Protein AF-R1G296-F1 (afdb_monomer)

Organism: Emiliania huxleyi (NCBI:txid2903)

InterPro domains:
  IPR003439 ABC transporter-like, ATP-binding domain [PF00005] (101-141)
  IPR011527 ABC transporter type 1, transmembrane domain [PS50929] (1-52)
  IPR027417 P-loop containing nucleoside triphosphate hydrolase [G3DSA:3.40.50.300] (75-151)
  IPR027417 P-loop containing nucleoside triphosphate hydrolase [SSF52540] (53-141)
  IPR036640 ABC transporter type 1, transmembrane domain superfamily [G3DSA:1.20.1560.10] (1-71)
  IPR036640 ABC transporter type 1, transmembrane domain superfamily [SSF90123] (3-68)
  IPR039421 Type 1 protein exporter [PTHR43394] (4-141)

Mean predicte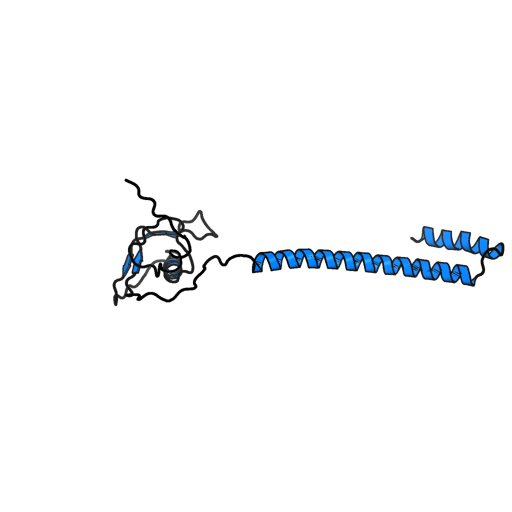d aligned error: 13.49 Å

pLDDT: mean 77.66, std 19.81, range [24.72, 97.56]

Radius of gyration: 36.51 Å; Cα contacts (8 Å, |Δi|>4): 115; chains: 1; bounding box: 86×34×87 Å

Solvent-accessible surface area (backbone atoms only — not comparable to full-atom values): 10265 Å² total; per-residue (Å²): 110,72,69,60,52,53,49,51,50,54,57,48,49,51,35,38,75,72,66,79,39,53,74,65,58,54,51,50,51,53,54,51,53,54,50,50,53,56,53,52,52,52,52,55,50,53,52,52,51,51,54,51,52,51,60,52,46,51,56,51,50,56,57,72,69,48,76,67,97,72,72,84,84,76,82,82,73,93,74,78,63,42,38,32,38,41,60,37,39,33,48,51,89,93,42,69,91,49,72,56,37,80,53,45,65,50,77,41,52,58,92,59,85,83,84,91,83,77,64,91,85,66,34,65,72,55,54,52,34,45,75,72,62,78,48,79,70,85,58,80,90,51,48,67,71,39,65,95,72,74,58,70,66,78,76,62,76,83,78,87,79,86,75,133

Secondary structure (DSSP, 8-state):
-HHHHHHHHHHHHHHHHTTSS-HHHHHHHHHHHHHHHHHHHHHHHHHHHHHHHHHHHHHHHHHHTSPPSS---SPPP-----EEEEEEEEE-TT-TTSEEEEEEEEEE-TT--------TTSSHHHHHHHHTTSS--SS-S---S-S---SSSSSS-S------

Nearest PDB structures (foldseek):
  5och-assembly2_D  TM=6.450E-01  e=2.431E-07  Homo sapiens
  5och-assembly1_B  TM=6.489E-01  e=3.604E-07  Homo sapiens
  5och-assembly3_F  TM=6.459E-01  e=3.375E-07  Homo sapiens
  5och-assembly4_H  TM=6.658E-01  e=1.096E-05  Homo sapiens
  5och-assembly2_C  TM=6.615E-01  e=1.978E-05  Homo sapiens

Sequence (164 aa):
MQSSLLSVLAVGGQQVLDGALSYGELSSFFMYTLFLGFNAGNIATAYAELRRAAGASERVLALIGRPPPLTGSGTLPDCRGEVAFENLRFAYPTRPAETILDGLSLRVRQGERVAVIGQSGSGKSTLISLLTGLYEPAGGRDIAEIWPRLALYELAGGRVWDLD

Foldseek 3Di:
DVVVVVVLCVVVVVCCVVVVDPPVRSVVVVVVVVVVVVVVVVVVVVVVVVVVVVVVVVVVVVVVPDDPPDDDDDDQDPDLPKFWDAQAWADDPVGNVDILDGGDTDIAHRPRDDDDDDDPSNCPVVVVCVQVVVDDGPDDPPRPDDDSPPPPPPPPPDDDDDDD

Structure (mmCIF, N/CA/C/O backbone):
data_AF-R1G296-F1
#
_entry.id   AF-R1G296-F1
#
loop_
_atom_site.group_PDB
_atom_site.id
_atom_site.type_symbol
_atom_site.label_atom_id
_atom_site.label_alt_id
_atom_site.label_comp_id
_atom_site.label_asym_id
_atom_site.label_entity_id
_atom_site.label_seq_id
_atom_site.pdbx_PDB_ins_code
_atom_site.Cartn_x
_atom_site.Cartn_y
_atom_site.Cartn_z
_atom_site.occupancy
_atom_site.B_iso_or_equiv
_atom_site.auth_seq_id
_atom_site.auth_comp_id
_atom_site.auth_asym_id
_atom_site.auth_atom_id
_atom_site.pdbx_PDB_model_num
ATOM 1 N N . MET A 1 1 ? 34.189 -3.107 -28.410 1.00 59.78 1 MET A N 1
ATOM 2 C CA . MET A 1 1 ? 34.151 -1.691 -28.844 1.00 59.78 1 MET A CA 1
ATOM 3 C C . MET A 1 1 ? 35.530 -1.168 -29.250 1.00 59.78 1 MET A C 1
ATOM 5 O O . MET A 1 1 ? 35.634 -0.551 -30.298 1.00 59.78 1 MET A O 1
ATOM 9 N N . GLN A 1 2 ? 36.606 -1.443 -28.499 1.00 67.56 2 GLN A N 1
ATOM 10 C CA . GLN A 1 2 ? 37.960 -1.039 -28.923 1.00 67.56 2 GLN A CA 1
ATOM 11 C C . GLN A 1 2 ? 38.458 -1.798 -30.168 1.00 67.56 2 GLN A C 1
ATOM 13 O O . GLN A 1 2 ? 39.019 -1.190 -31.072 1.00 67.56 2 GLN A O 1
ATOM 18 N N . SER A 1 3 ? 38.167 -3.099 -30.279 1.00 80.31 3 SER A N 1
ATOM 19 C CA . SER A 1 3 ? 38.530 -3.912 -31.451 1.00 80.31 3 SER A CA 1
ATOM 20 C C . SER A 1 3 ? 37.821 -3.488 -32.744 1.00 80.31 3 SER A C 1
ATOM 22 O O . SER A 1 3 ? 38.445 -3.488 -33.801 1.00 80.31 3 SER A O 1
ATOM 24 N N . SER A 1 4 ? 36.549 -3.077 -32.665 1.00 82.81 4 SER A N 1
ATOM 25 C CA . SER A 1 4 ? 35.762 -2.585 -33.810 1.00 82.81 4 SER A CA 1
ATOM 26 C C . SER A 1 4 ? 36.256 -1.230 -34.324 1.00 82.81 4 SER A C 1
ATOM 28 O O . SER A 1 4 ? 36.241 -0.974 -35.521 1.00 82.81 4 SER A O 1
ATOM 30 N N . LEU A 1 5 ? 36.741 -0.368 -33.426 1.00 82.44 5 LEU A N 1
ATOM 31 C CA . LEU A 1 5 ? 37.295 0.937 -33.787 1.00 82.44 5 LEU A CA 1
ATOM 32 C C . LEU A 1 5 ? 38.603 0.795 -34.574 1.00 82.44 5 LEU A C 1
ATOM 34 O O . LEU A 1 5 ? 38.802 1.445 -35.597 1.00 82.44 5 LEU A O 1
ATOM 38 N N . LEU A 1 6 ? 39.471 -0.101 -34.100 1.00 86.62 6 LEU A N 1
ATOM 39 C CA . LEU A 1 6 ? 40.746 -0.407 -34.742 1.00 86.62 6 LEU A CA 1
ATOM 40 C C . LEU A 1 6 ? 40.551 -1.045 -36.121 1.00 86.62 6 LEU A C 1
ATOM 42 O O . LEU A 1 6 ? 41.302 -0.738 -37.040 1.00 86.62 6 LEU A O 1
ATOM 46 N N . SER A 1 7 ? 39.522 -1.879 -36.292 1.00 87.50 7 SER A N 1
ATOM 47 C CA . SER A 1 7 ? 39.209 -2.481 -37.596 1.00 87.50 7 SER A CA 1
ATOM 48 C C . SER A 1 7 ? 38.638 -1.464 -38.586 1.00 87.50 7 SER A C 1
ATOM 50 O O . SER A 1 7 ? 39.044 -1.474 -39.745 1.00 87.50 7 SER A O 1
ATOM 52 N N . VAL A 1 8 ? 37.782 -0.537 -38.138 1.00 88.38 8 VAL A N 1
ATOM 53 C CA . VAL A 1 8 ? 37.303 0.581 -38.974 1.00 88.38 8 VAL A CA 1
ATOM 54 C C . VAL A 1 8 ? 38.460 1.475 -39.423 1.00 88.38 8 VAL A C 1
ATOM 56 O O . VAL A 1 8 ? 38.528 1.830 -40.595 1.00 88.38 8 VAL A O 1
ATOM 59 N N . LEU A 1 9 ? 39.391 1.811 -38.526 1.00 87.94 9 LEU A N 1
ATOM 60 C CA . LEU A 1 9 ? 40.546 2.645 -38.871 1.00 87.94 9 LEU A CA 1
ATOM 61 C C . LEU A 1 9 ? 41.530 1.929 -39.803 1.00 87.94 9 LEU A C 1
ATOM 63 O O . LEU A 1 9 ? 42.021 2.547 -40.742 1.00 87.94 9 LEU A O 1
ATOM 67 N N . ALA A 1 10 ? 41.795 0.638 -39.587 1.00 90.19 10 ALA A N 1
ATOM 68 C CA . ALA A 1 10 ? 42.707 -0.131 -40.434 1.00 90.19 10 ALA A CA 1
ATOM 69 C C . ALA A 1 10 ? 42.158 -0.311 -41.861 1.00 90.19 10 ALA A C 1
ATOM 71 O O . ALA A 1 10 ? 42.846 -0.018 -42.835 1.00 90.19 10 ALA A O 1
ATOM 72 N N . VAL A 1 11 ? 40.901 -0.748 -41.990 1.00 93.19 11 VAL A N 1
ATOM 73 C CA . VAL A 1 11 ? 40.266 -1.004 -43.294 1.00 93.19 11 VAL A CA 1
ATOM 74 C C . VAL A 1 11 ? 39.873 0.299 -43.994 1.00 93.19 11 VAL A C 1
ATOM 76 O O . VAL A 1 11 ? 40.016 0.416 -45.209 1.00 93.19 11 VAL A O 1
ATOM 79 N N . GLY A 1 12 ? 39.399 1.292 -43.239 1.00 91.12 12 GLY A N 1
ATOM 80 C CA . GLY A 1 12 ? 39.085 2.618 -43.766 1.00 91.12 12 GLY A CA 1
ATOM 81 C C . GLY A 1 12 ? 40.336 3.375 -44.206 1.00 91.12 12 GLY A C 1
ATOM 82 O O . GLY A 1 12 ? 40.329 3.992 -45.263 1.00 91.12 12 GLY A O 1
ATOM 83 N N . GLY A 1 13 ? 41.435 3.270 -43.450 1.00 91.38 13 GLY A N 1
ATOM 84 C CA . GLY A 1 13 ? 42.724 3.855 -43.819 1.00 91.38 13 GLY A CA 1
ATOM 85 C C . GLY A 1 13 ? 43.285 3.266 -45.112 1.00 91.38 13 GLY A C 1
ATOM 86 O O . GLY A 1 13 ? 43.724 4.018 -45.977 1.00 91.38 13 GLY A O 1
ATOM 87 N N . GLN A 1 14 ? 43.190 1.944 -45.291 1.00 92.94 14 GLN A N 1
ATOM 88 C CA . GLN A 1 14 ? 43.597 1.291 -46.538 1.00 92.94 14 GLN A CA 1
ATOM 89 C C . GLN A 1 14 ? 42.793 1.802 -47.745 1.00 92.94 14 GLN A C 1
ATOM 91 O O . GLN A 1 14 ? 43.374 2.145 -48.766 1.00 92.94 14 GLN A O 1
ATOM 96 N N . GLN A 1 15 ? 41.474 1.961 -47.610 1.00 91.62 15 GLN A N 1
ATOM 97 C CA . GLN A 1 15 ? 40.629 2.497 -48.687 1.00 91.62 15 GLN A CA 1
ATOM 98 C C . GLN A 1 15 ? 40.913 3.968 -49.024 1.00 91.62 15 GLN A C 1
ATOM 100 O O . GLN A 1 15 ? 40.683 4.390 -50.157 1.00 91.62 15 GLN A O 1
ATOM 105 N N . VAL A 1 16 ? 41.426 4.747 -48.066 1.00 94.12 16 VAL A N 1
ATOM 106 C CA . VAL A 1 16 ? 41.905 6.111 -48.333 1.00 94.12 16 VAL A CA 1
ATOM 107 C C . VAL A 1 16 ? 43.210 6.086 -49.130 1.00 94.12 16 VAL A C 1
ATOM 109 O O . VAL A 1 16 ? 43.367 6.871 -50.062 1.00 94.12 16 VAL A O 1
ATOM 112 N N . LEU A 1 17 ? 44.127 5.168 -48.806 1.00 92.50 17 LEU A N 1
ATOM 113 C CA . LEU A 1 17 ? 45.377 4.984 -49.555 1.00 92.50 17 LEU A CA 1
ATOM 114 C C . LEU A 1 17 ? 45.127 4.490 -50.987 1.00 92.50 17 LEU A C 1
ATOM 116 O O . LEU A 1 17 ? 45.807 4.934 -51.908 1.00 92.50 17 LEU A O 1
ATOM 120 N N . ASP A 1 18 ? 44.119 3.638 -51.175 1.00 93.31 18 ASP A N 1
ATOM 121 C CA . ASP A 1 18 ? 43.708 3.120 -52.484 1.00 93.31 18 ASP A CA 1
ATOM 122 C C . ASP A 1 18 ? 42.895 4.150 -53.308 1.00 93.31 18 ASP A C 1
ATOM 124 O O . ASP A 1 18 ? 42.502 3.875 -54.441 1.00 93.31 18 ASP A O 1
ATOM 128 N N . GLY A 1 19 ? 42.628 5.344 -52.755 1.00 90.62 19 GLY A N 1
ATOM 129 C CA . GLY A 1 19 ? 41.885 6.429 -53.410 1.00 90.62 19 GLY A CA 1
ATOM 130 C C . GLY A 1 19 ? 40.373 6.199 -53.528 1.00 90.62 19 GLY A C 1
ATOM 131 O O . GLY A 1 19 ? 39.682 6.998 -54.157 1.00 90.62 19 GLY A O 1
ATOM 132 N N . ALA A 1 20 ? 39.853 5.125 -52.928 1.00 91.88 20 ALA A N 1
ATOM 133 C CA . ALA A 1 20 ? 38.432 4.779 -52.930 1.00 91.88 20 ALA A CA 1
ATOM 134 C C . ALA A 1 20 ? 37.608 5.622 -51.939 1.00 91.88 20 ALA A C 1
ATOM 136 O O . ALA A 1 20 ? 36.403 5.776 -52.123 1.00 91.88 20 ALA A O 1
ATOM 137 N N . LEU A 1 21 ? 38.255 6.161 -50.900 1.00 93.25 21 LEU A N 1
ATOM 138 C CA . LEU A 1 21 ? 37.665 7.059 -49.906 1.00 93.25 21 LEU A CA 1
ATOM 139 C C . LEU A 1 21 ? 38.528 8.310 -49.724 1.00 93.25 21 LEU A C 1
ATOM 141 O O . LEU A 1 21 ? 39.755 8.254 -49.705 1.00 93.25 21 LEU A O 1
ATOM 145 N N . SER A 1 22 ? 37.889 9.451 -49.503 1.00 93.81 22 SER A N 1
ATOM 146 C CA . SER A 1 22 ? 38.562 10.652 -49.021 1.00 93.81 22 SER A CA 1
ATOM 147 C C . SER A 1 22 ? 38.756 10.612 -47.501 1.00 93.81 22 SER A C 1
ATOM 149 O O . SER A 1 22 ? 38.007 9.985 -46.747 1.00 93.81 22 SER A O 1
ATOM 151 N N . TYR A 1 23 ? 39.738 11.373 -47.017 1.00 88.62 23 TYR A N 1
ATOM 152 C CA . TYR A 1 23 ? 39.955 11.576 -45.581 1.00 88.62 23 TYR A CA 1
ATOM 153 C C . TYR A 1 23 ? 38.717 12.162 -44.867 1.00 88.62 23 TYR A C 1
ATOM 155 O O . TYR A 1 23 ? 38.435 11.835 -43.708 1.00 88.62 23 TYR A O 1
ATOM 163 N N . GLY A 1 24 ? 37.962 13.018 -45.566 1.00 92.31 24 GLY A N 1
ATOM 164 C CA . GLY A 1 24 ? 36.727 13.612 -45.059 1.00 92.31 24 GLY A CA 1
ATOM 165 C C . GLY A 1 24 ? 35.640 12.566 -44.819 1.00 92.31 24 GLY A C 1
ATOM 166 O O . GLY A 1 24 ? 35.040 12.548 -43.748 1.00 92.31 24 GLY A O 1
ATOM 167 N N . GLU A 1 25 ? 35.443 11.646 -45.764 1.00 93.19 25 GLU A N 1
ATOM 168 C CA . GLU A 1 25 ? 34.428 10.589 -45.658 1.00 93.19 25 GLU A CA 1
ATOM 169 C C . GLU A 1 25 ? 34.714 9.620 -44.506 1.00 93.19 25 GLU A C 1
ATOM 171 O O . GLU A 1 25 ? 33.801 9.283 -43.749 1.00 93.19 25 GLU A O 1
ATOM 176 N N . LEU A 1 26 ? 35.979 9.232 -44.304 1.00 91.00 26 LEU A N 1
ATOM 177 C CA . LEU A 1 26 ? 36.373 8.389 -43.170 1.00 91.00 26 LEU A CA 1
ATOM 178 C C . LEU A 1 26 ? 36.130 9.096 -41.824 1.00 91.00 26 LEU A C 1
ATOM 180 O O . LEU A 1 26 ? 35.624 8.487 -40.877 1.00 91.00 26 LEU A O 1
ATOM 184 N N . SER A 1 27 ? 36.442 10.392 -41.748 1.00 90.69 27 SER A N 1
ATOM 185 C CA . SER A 1 27 ? 36.207 11.209 -40.552 1.00 90.69 27 SER A CA 1
ATOM 186 C C . SER A 1 27 ? 34.712 11.344 -40.243 1.00 90.69 27 SER A C 1
ATOM 188 O O . SER A 1 27 ? 34.295 11.160 -39.097 1.00 90.69 27 SER A O 1
ATOM 190 N N . SER A 1 28 ? 33.886 11.602 -41.261 1.00 93.38 28 SER A N 1
ATOM 191 C CA . SER A 1 28 ? 32.427 11.659 -41.129 1.00 93.38 28 SER A CA 1
ATOM 192 C C . SER A 1 28 ? 31.845 10.319 -40.677 1.00 93.38 28 SER A C 1
ATOM 194 O O . SER A 1 28 ? 31.044 10.291 -39.743 1.00 93.38 28 SER A O 1
ATOM 196 N N . PHE A 1 29 ? 32.288 9.202 -41.263 1.00 91.75 29 PHE A N 1
ATOM 197 C CA . PHE A 1 29 ? 31.861 7.860 -40.859 1.00 91.75 29 PHE A CA 1
ATOM 198 C C . PHE A 1 29 ? 32.161 7.579 -39.380 1.00 91.75 29 PHE A C 1
ATOM 200 O O . PHE A 1 29 ? 31.305 7.083 -38.639 1.00 91.75 29 PHE A O 1
ATOM 207 N N . PHE A 1 30 ? 33.363 7.939 -38.929 1.00 88.31 30 PHE A N 1
ATOM 208 C CA . PHE A 1 30 ? 33.778 7.773 -37.540 1.00 88.31 30 PHE A CA 1
ATOM 209 C C . PHE A 1 30 ? 32.904 8.591 -36.579 1.00 88.31 30 PHE A C 1
ATOM 211 O O . PHE A 1 30 ? 32.394 8.056 -35.591 1.00 88.31 30 PHE A O 1
ATOM 218 N N . MET A 1 31 ? 32.662 9.866 -36.902 1.00 90.44 31 MET A N 1
ATOM 219 C CA . MET A 1 31 ? 31.808 10.750 -36.104 1.00 90.44 31 MET A CA 1
ATOM 220 C C . MET A 1 31 ? 30.362 10.248 -36.033 1.00 90.44 31 MET A C 1
ATOM 222 O O . MET A 1 31 ? 29.782 10.205 -34.946 1.00 90.44 31 MET A O 1
ATOM 226 N N . TYR A 1 32 ? 29.788 9.799 -37.154 1.00 92.56 32 TYR A N 1
ATOM 227 C CA . TYR A 1 32 ? 28.434 9.239 -37.173 1.00 92.56 32 TYR A CA 1
ATOM 228 C C . TYR A 1 32 ? 28.323 7.939 -36.381 1.00 92.56 32 TYR A C 1
ATOM 230 O O . TYR A 1 32 ? 27.332 7.737 -35.682 1.00 92.56 32 TYR A O 1
ATOM 238 N N . THR A 1 33 ? 29.346 7.085 -36.420 1.00 88.75 33 THR A N 1
ATOM 239 C CA . THR A 1 33 ? 29.364 5.835 -35.649 1.00 88.75 33 THR A CA 1
ATOM 240 C C . THR A 1 33 ? 29.367 6.106 -34.143 1.00 88.75 33 THR A C 1
ATOM 242 O O . THR A 1 33 ? 28.607 5.482 -33.398 1.00 88.75 33 THR A O 1
ATOM 245 N N . LEU A 1 34 ? 30.175 7.069 -33.681 1.00 86.81 34 LEU A N 1
ATOM 246 C CA . LEU A 1 34 ? 30.176 7.485 -32.276 1.00 86.81 34 LEU A CA 1
ATOM 247 C C . LEU A 1 34 ? 28.831 8.095 -31.875 1.00 86.81 34 LEU A C 1
ATOM 249 O O . LEU A 1 34 ? 28.263 7.713 -30.850 1.00 86.81 34 LEU A O 1
ATOM 253 N N . PHE A 1 35 ? 28.295 8.997 -32.701 1.00 90.62 35 PHE A N 1
ATOM 254 C CA . PHE A 1 35 ? 26.999 9.625 -32.458 1.00 90.62 35 PHE A CA 1
ATOM 255 C C . PHE A 1 35 ? 25.879 8.585 -32.351 1.00 90.62 35 PHE A C 1
ATOM 257 O O . PHE A 1 35 ? 25.073 8.641 -31.422 1.00 90.62 35 PHE A O 1
ATOM 264 N N . LEU A 1 36 ? 25.855 7.593 -33.241 1.00 90.50 36 LEU A N 1
ATOM 265 C CA . LEU A 1 36 ? 24.875 6.512 -33.212 1.00 90.50 36 LEU A CA 1
ATOM 266 C C . LEU A 1 36 ? 24.958 5.702 -31.910 1.00 90.50 36 LEU A C 1
ATOM 268 O O . LEU A 1 36 ? 23.927 5.421 -31.302 1.00 90.50 36 LEU A O 1
ATOM 272 N N . GLY A 1 37 ? 26.171 5.385 -31.445 1.00 87.50 37 GLY A N 1
ATOM 273 C CA . GLY A 1 37 ? 26.382 4.670 -30.184 1.00 87.50 37 GLY A CA 1
ATOM 274 C C . GLY A 1 37 ? 25.842 5.426 -28.966 1.00 87.50 37 GLY A C 1
ATOM 275 O O . GLY A 1 37 ? 25.112 4.852 -28.156 1.00 87.50 37 GLY A O 1
ATOM 276 N N . PHE A 1 38 ? 26.138 6.726 -28.860 1.00 87.25 38 PHE A N 1
ATOM 277 C CA . PHE A 1 38 ? 25.626 7.562 -27.768 1.00 87.25 38 PHE A CA 1
ATOM 278 C C . PHE A 1 38 ? 24.098 7.696 -27.803 1.00 87.25 38 PHE A C 1
ATOM 280 O O . PHE A 1 38 ? 23.435 7.544 -26.775 1.00 87.25 38 PHE A O 1
ATOM 287 N N . ASN A 1 39 ? 23.516 7.923 -28.984 1.00 92.75 39 ASN A N 1
ATOM 288 C CA . ASN A 1 39 ? 22.065 8.056 -29.121 1.00 92.75 39 ASN A CA 1
ATOM 289 C C . ASN A 1 39 ? 21.327 6.739 -28.847 1.00 92.75 39 ASN A C 1
ATOM 291 O O . ASN A 1 39 ? 20.269 6.757 -28.220 1.00 92.75 39 ASN A O 1
ATOM 295 N N . ALA A 1 40 ? 21.896 5.594 -29.233 1.00 92.31 40 ALA A N 1
ATOM 296 C CA . ALA A 1 40 ? 21.330 4.288 -28.906 1.00 92.31 40 ALA A CA 1
ATOM 297 C C . ALA A 1 40 ? 21.241 4.063 -27.383 1.00 92.31 40 ALA A C 1
ATOM 299 O O . ALA A 1 40 ? 20.216 3.592 -26.887 1.00 92.31 40 ALA A O 1
ATOM 300 N N . GLY A 1 41 ? 22.272 4.462 -26.628 1.00 90.88 41 GLY A N 1
ATOM 301 C CA . GLY A 1 41 ? 22.260 4.411 -25.161 1.00 90.88 41 GLY A CA 1
ATOM 302 C C . GLY A 1 41 ? 21.184 5.306 -24.534 1.00 90.88 41 GLY A C 1
ATOM 303 O O . GLY A 1 41 ? 20.479 4.884 -23.611 1.00 90.88 41 GLY A O 1
ATOM 304 N N . ASN A 1 42 ? 20.997 6.514 -25.074 1.00 93.69 42 ASN A N 1
ATOM 305 C CA . ASN A 1 42 ? 19.949 7.435 -24.627 1.00 93.69 42 ASN A CA 1
ATOM 306 C C . ASN A 1 42 ? 18.543 6.863 -24.859 1.00 93.69 42 ASN A C 1
ATOM 308 O O . ASN A 1 42 ? 17.707 6.928 -23.959 1.00 93.69 42 ASN A O 1
ATOM 312 N N . ILE A 1 43 ? 18.292 6.244 -26.019 1.00 95.62 43 ILE A N 1
ATOM 313 C CA . ILE A 1 43 ? 17.008 5.588 -26.323 1.00 95.62 43 ILE A CA 1
ATOM 314 C C . ILE A 1 43 ? 16.750 4.426 -25.358 1.00 95.62 43 ILE A C 1
ATOM 316 O O . ILE A 1 43 ? 15.654 4.320 -24.807 1.00 95.62 43 ILE A O 1
ATOM 320 N N . ALA A 1 44 ? 17.752 3.576 -25.109 1.00 94.62 44 ALA A N 1
ATOM 321 C CA . ALA A 1 44 ? 17.620 2.458 -24.175 1.00 94.62 44 ALA A CA 1
ATOM 322 C C . ALA A 1 44 ? 17.279 2.935 -22.752 1.00 94.62 44 ALA A C 1
ATOM 324 O O . ALA A 1 44 ? 16.430 2.348 -22.077 1.00 94.62 44 ALA A O 1
ATOM 325 N N . THR A 1 45 ? 17.899 4.034 -22.318 1.00 95.56 45 THR A N 1
ATOM 326 C CA . THR A 1 45 ? 17.650 4.642 -21.005 1.00 95.56 45 THR A CA 1
ATOM 327 C C . THR A 1 45 ? 16.255 5.261 -20.936 1.00 95.56 45 THR A C 1
ATOM 329 O O . THR A 1 45 ? 15.511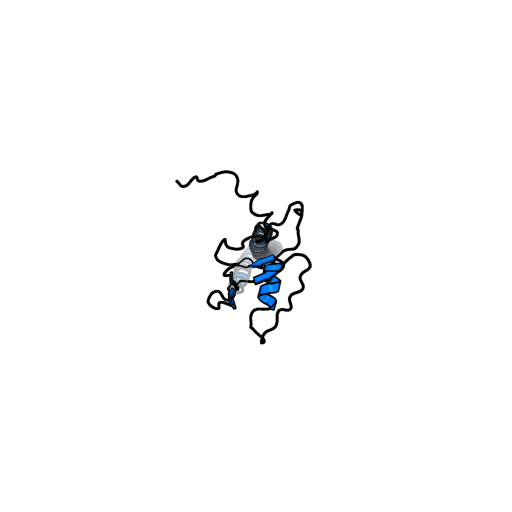 4.973 -20.001 1.00 95.56 45 THR A O 1
ATOM 332 N N . ALA A 1 46 ? 15.850 6.032 -21.950 1.00 96.06 46 ALA A N 1
ATOM 333 C CA . ALA A 1 46 ? 14.508 6.608 -22.038 1.00 96.06 46 ALA A CA 1
ATOM 334 C C . ALA A 1 46 ? 13.417 5.524 -22.027 1.00 96.06 46 ALA A C 1
ATOM 336 O O . ALA A 1 46 ? 12.410 5.657 -21.332 1.00 96.06 46 ALA A O 1
ATOM 337 N N . TYR A 1 47 ? 13.641 4.412 -22.734 1.00 96.38 47 TYR A N 1
ATOM 338 C CA . TYR A 1 47 ? 12.741 3.261 -22.714 1.00 96.38 47 TYR A CA 1
ATOM 339 C C . TYR A 1 47 ? 12.656 2.614 -21.324 1.00 96.38 47 TYR A C 1
ATOM 341 O O . TYR A 1 47 ? 11.565 2.271 -20.861 1.00 96.38 47 TYR A O 1
ATOM 349 N N . ALA A 1 48 ? 13.789 2.470 -20.629 1.00 96.81 48 ALA A N 1
ATOM 350 C CA . ALA A 1 48 ? 13.809 1.958 -19.263 1.00 96.81 48 ALA A CA 1
ATOM 351 C C . ALA A 1 48 ? 13.032 2.872 -18.300 1.00 96.81 48 ALA A C 1
ATOM 353 O O . ALA A 1 48 ? 12.226 2.366 -17.516 1.00 96.81 48 ALA A O 1
ATOM 354 N N . GLU A 1 49 ? 13.209 4.194 -18.388 1.00 97.38 49 GLU A N 1
ATOM 355 C CA . GLU A 1 49 ? 12.455 5.155 -17.572 1.00 97.38 49 GLU A CA 1
ATOM 356 C C . GLU A 1 49 ? 10.955 5.097 -17.853 1.00 97.38 49 GLU A C 1
ATOM 358 O O . GLU A 1 49 ? 10.156 5.016 -16.919 1.00 97.38 49 GLU A O 1
ATOM 363 N N . LEU A 1 50 ? 10.561 5.039 -19.127 1.00 97.56 50 LEU A N 1
ATOM 364 C CA . LEU A 1 50 ? 9.158 4.920 -19.510 1.00 97.56 50 LEU A CA 1
ATOM 365 C C . LEU A 1 50 ? 8.512 3.665 -18.907 1.00 97.56 50 LEU A C 1
ATOM 367 O O . LEU A 1 50 ? 7.411 3.731 -18.358 1.00 97.56 50 LEU A O 1
ATOM 371 N N . ARG A 1 51 ? 9.210 2.523 -18.939 1.00 97.31 51 ARG A N 1
ATOM 372 C CA . ARG A 1 51 ? 8.720 1.282 -18.319 1.00 97.31 51 ARG A CA 1
ATOM 373 C C . ARG A 1 51 ? 8.582 1.399 -16.803 1.00 97.31 51 ARG A C 1
ATOM 375 O O . ARG A 1 51 ? 7.615 0.880 -16.244 1.00 97.31 51 ARG A O 1
ATOM 382 N N . ARG A 1 52 ? 9.515 2.077 -16.127 1.00 97.00 52 ARG A N 1
ATOM 383 C CA . ARG A 1 52 ? 9.409 2.328 -14.679 1.00 97.00 52 ARG A CA 1
ATOM 384 C C . ARG A 1 52 ? 8.223 3.233 -14.357 1.00 97.00 52 ARG A C 1
ATOM 386 O O . ARG A 1 52 ? 7.471 2.924 -13.433 1.00 97.00 52 ARG A O 1
ATOM 393 N N . ALA A 1 53 ? 8.028 4.296 -15.135 1.00 97.06 53 ALA A N 1
ATOM 394 C CA . ALA A 1 53 ? 6.904 5.216 -14.986 1.00 97.06 53 ALA A CA 1
ATOM 395 C C . ALA A 1 53 ? 5.554 4.511 -15.194 1.00 97.06 53 ALA A C 1
ATOM 397 O O . ALA A 1 53 ? 4.631 4.716 -14.405 1.00 97.06 53 ALA A O 1
ATOM 398 N N . ALA A 1 54 ? 5.454 3.622 -16.188 1.00 96.56 54 ALA A N 1
ATOM 399 C CA . ALA A 1 54 ? 4.257 2.818 -16.427 1.00 96.56 54 ALA A CA 1
ATOM 400 C C . ALA A 1 54 ? 3.916 1.926 -15.219 1.00 96.56 54 ALA A C 1
ATOM 402 O O . ALA A 1 54 ? 2.800 1.985 -14.706 1.00 96.56 54 ALA A O 1
ATOM 403 N N . GLY A 1 55 ? 4.892 1.177 -14.689 1.00 96.12 55 GLY A N 1
ATOM 404 C CA . GLY A 1 55 ? 4.669 0.320 -13.518 1.00 96.12 55 GLY A CA 1
ATOM 405 C C . GLY A 1 55 ? 4.378 1.097 -12.226 1.00 96.12 55 GLY A C 1
ATOM 406 O O . GLY A 1 55 ? 3.657 0.614 -11.355 1.00 96.12 55 GLY A O 1
ATOM 407 N N . ALA A 1 56 ? 4.925 2.306 -12.068 1.00 96.12 56 ALA A N 1
ATOM 408 C CA . ALA A 1 56 ? 4.570 3.186 -10.954 1.00 96.12 56 ALA A CA 1
ATOM 409 C C . ALA A 1 56 ? 3.136 3.716 -11.079 1.00 96.12 56 ALA A C 1
ATOM 411 O O . ALA A 1 56 ? 2.397 3.712 -10.094 1.00 96.12 56 ALA A O 1
ATOM 412 N N . SER A 1 57 ? 2.736 4.110 -12.289 1.00 96.62 57 SER A N 1
ATOM 413 C CA . SER A 1 57 ? 1.391 4.613 -12.575 1.00 96.62 57 SER A CA 1
ATOM 414 C C . SER A 1 57 ? 0.327 3.549 -12.324 1.00 96.62 57 SER A C 1
ATOM 416 O O . SER A 1 57 ? -0.695 3.854 -11.721 1.00 96.62 57 SER A O 1
ATOM 418 N N . GLU A 1 58 ? 0.588 2.292 -12.690 1.00 95.50 58 GLU A N 1
ATOM 419 C CA . GLU A 1 58 ? -0.309 1.165 -12.405 1.00 95.50 58 GLU A CA 1
ATOM 420 C C . GLU A 1 58 ? -0.609 1.033 -10.904 1.00 95.50 58 GLU A C 1
ATOM 422 O O . GLU A 1 58 ? -1.768 0.926 -10.511 1.00 95.50 58 GLU A O 1
ATOM 427 N N . ARG A 1 59 ? 0.413 1.133 -10.042 1.00 94.12 59 ARG A N 1
ATOM 428 C CA . ARG A 1 59 ? 0.222 1.080 -8.581 1.00 94.12 59 ARG A CA 1
ATOM 429 C C . ARG A 1 59 ? -0.603 2.251 -8.052 1.00 94.12 59 ARG A C 1
ATOM 431 O O . ARG A 1 59 ? -1.429 2.060 -7.164 1.00 94.12 59 ARG A O 1
ATOM 438 N N . VAL A 1 60 ? -0.379 3.454 -8.581 1.00 95.56 60 VAL A N 1
ATOM 439 C CA . VAL A 1 60 ? -1.139 4.650 -8.186 1.00 95.56 60 VAL A CA 1
ATOM 440 C C . VAL A 1 60 ? -2.599 4.525 -8.622 1.00 95.56 60 VAL A C 1
ATOM 442 O O . VAL A 1 60 ? -3.496 4.753 -7.815 1.00 95.56 60 VAL A O 1
ATOM 445 N N . LEU A 1 61 ? -2.8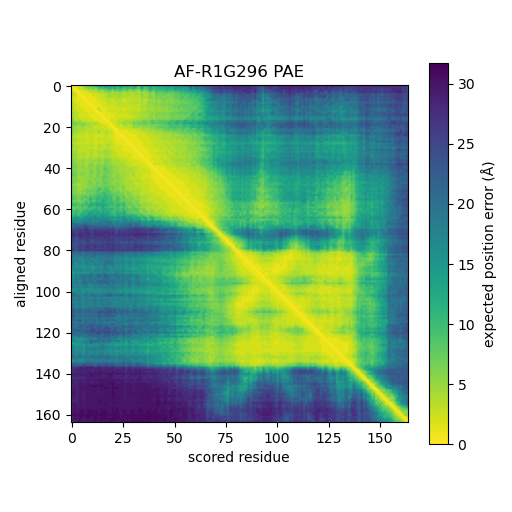47 4.104 -9.863 1.00 93.62 61 LEU A N 1
ATOM 446 C CA . LEU A 1 61 ? -4.198 3.898 -10.385 1.00 93.62 61 LEU A CA 1
ATOM 447 C C . LEU A 1 61 ? -4.935 2.785 -9.634 1.00 93.62 61 LEU A C 1
ATOM 449 O O . LEU A 1 61 ? -6.111 2.947 -9.320 1.00 93.62 61 LEU A O 1
ATOM 453 N N . ALA A 1 62 ? -4.243 1.702 -9.273 1.00 92.50 62 ALA A N 1
ATOM 454 C CA . ALA A 1 62 ? -4.807 0.640 -8.444 1.00 92.50 62 ALA A CA 1
ATOM 455 C C . ALA A 1 62 ? -5.229 1.146 -7.053 1.00 92.50 62 ALA A C 1
ATOM 457 O O . ALA A 1 62 ? -6.244 0.701 -6.520 1.00 92.50 62 ALA A O 1
ATOM 458 N N . LEU A 1 63 ? -4.482 2.089 -6.469 1.00 91.44 63 LEU A N 1
ATOM 459 C CA . LEU A 1 63 ? -4.842 2.698 -5.189 1.00 91.44 63 LEU A CA 1
ATOM 460 C C . LEU A 1 63 ? -6.045 3.641 -5.320 1.00 91.44 63 LEU A C 1
ATOM 462 O O . LEU A 1 63 ? -6.950 3.573 -4.496 1.00 91.44 63 LEU A O 1
ATOM 466 N N . ILE A 1 64 ? -6.066 4.492 -6.350 1.00 91.69 64 ILE A N 1
ATOM 467 C CA . ILE A 1 64 ? -7.165 5.440 -6.602 1.00 91.69 64 ILE A CA 1
ATOM 468 C C . ILE A 1 64 ? -8.472 4.702 -6.916 1.00 91.69 64 ILE A C 1
ATOM 470 O O . ILE A 1 64 ? -9.535 5.116 -6.466 1.00 91.69 64 ILE A O 1
ATOM 474 N N . GLY A 1 65 ? -8.400 3.604 -7.674 1.00 88.19 65 GLY A N 1
ATOM 475 C CA . GLY A 1 65 ? -9.565 2.798 -8.043 1.00 88.19 65 GLY A CA 1
ATOM 476 C C . GLY A 1 65 ? -10.081 1.883 -6.931 1.00 88.19 65 GLY A C 1
ATOM 477 O O . GLY A 1 65 ? -11.113 1.237 -7.109 1.00 88.19 65 GLY A O 1
ATOM 478 N N . ARG A 1 66 ? -9.384 1.790 -5.792 1.00 85.00 66 ARG A N 1
ATOM 479 C CA . ARG A 1 66 ? -9.814 0.946 -4.679 1.00 85.00 66 ARG A CA 1
ATOM 480 C C . ARG A 1 66 ? -11.031 1.585 -3.995 1.00 85.00 66 ARG A C 1
ATOM 482 O O . ARG A 1 66 ? -10.913 2.709 -3.508 1.00 85.00 66 ARG A O 1
ATOM 489 N N . PRO A 1 67 ? -12.174 0.882 -3.883 1.00 78.75 67 PRO A N 1
ATOM 490 C CA . PRO A 1 67 ? -13.297 1.392 -3.109 1.00 78.75 67 PRO A CA 1
ATOM 491 C C . PRO A 1 67 ? -12.870 1.563 -1.643 1.00 78.75 67 PRO A C 1
ATOM 493 O O . PRO A 1 67 ? -12.138 0.710 -1.116 1.00 78.75 67 PRO A O 1
ATOM 496 N N . PRO A 1 68 ? -13.280 2.652 -0.970 1.00 71.62 68 PRO A N 1
ATOM 497 C CA . PRO A 1 68 ? -12.938 2.844 0.427 1.00 71.62 68 PRO A CA 1
ATOM 498 C C . PRO A 1 68 ? -13.538 1.697 1.255 1.00 71.62 68 PRO A C 1
ATOM 500 O O . PRO A 1 68 ? -14.666 1.279 0.994 1.00 71.62 68 PRO A O 1
ATOM 503 N N . PRO A 1 69 ? -12.803 1.173 2.251 1.00 65.12 69 PRO A N 1
ATOM 504 C CA . PRO A 1 69 ? -13.278 0.064 3.078 1.00 65.12 69 PRO A CA 1
ATOM 505 C C . PRO A 1 69 ? -14.504 0.439 3.919 1.00 65.12 69 PRO A C 1
ATOM 507 O O . PRO A 1 69 ? -15.243 -0.443 4.329 1.00 65.12 69 PRO A O 1
ATOM 510 N N . LEU A 1 70 ? -14.720 1.737 4.150 1.00 63.53 70 LEU A N 1
ATOM 511 C CA . LEU A 1 70 ? -15.890 2.287 4.820 1.00 63.53 70 LEU A CA 1
ATOM 512 C C . LEU A 1 70 ? -16.499 3.350 3.899 1.00 63.53 70 LEU A C 1
ATOM 514 O O . LEU A 1 70 ? -15.903 4.403 3.668 1.00 63.53 70 LEU A O 1
ATOM 518 N N . THR A 1 71 ? -17.672 3.070 3.342 1.00 56.97 71 THR A N 1
ATOM 519 C CA . THR A 1 71 ? -18.456 4.022 2.547 1.00 56.97 71 THR A CA 1
ATOM 520 C C . THR A 1 71 ? -19.522 4.650 3.437 1.00 56.97 71 THR A C 1
ATOM 522 O O . THR A 1 71 ? -20.563 4.049 3.680 1.00 56.97 71 THR A O 1
ATOM 525 N N . GLY A 1 72 ? -19.262 5.854 3.948 1.00 57.19 72 GLY A N 1
ATOM 526 C CA . GLY A 1 72 ? -20.237 6.633 4.711 1.00 57.19 72 GLY A CA 1
ATOM 527 C C . GLY A 1 72 ? -20.682 7.867 3.935 1.00 57.19 72 GLY A C 1
ATOM 528 O O . GLY A 1 72 ? -20.089 8.928 4.095 1.00 57.19 72 GLY A O 1
ATOM 529 N N . SER A 1 73 ? -21.714 7.750 3.100 1.00 49.28 73 SER A N 1
ATOM 530 C CA . SER A 1 73 ? -22.397 8.910 2.512 1.00 49.28 73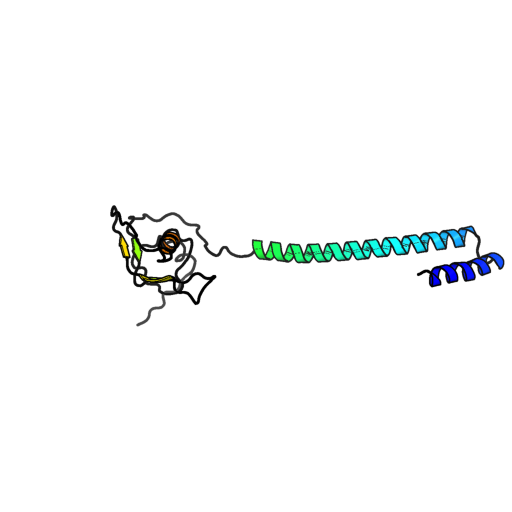 SER A CA 1
ATOM 531 C C . SER A 1 73 ? -23.902 8.753 2.693 1.00 49.28 73 SER A C 1
ATOM 533 O O . SER A 1 73 ? -24.534 7.973 1.986 1.00 49.28 73 SER A O 1
ATOM 535 N N . GLY A 1 74 ? -24.466 9.471 3.660 1.00 58.44 74 GLY A N 1
ATOM 536 C CA . GLY A 1 74 ? -25.894 9.451 3.963 1.00 58.44 74 GLY A CA 1
ATOM 537 C C . GLY A 1 74 ? -26.259 10.522 4.987 1.00 58.44 74 GLY A C 1
ATOM 538 O O . GLY A 1 74 ? -25.399 11.029 5.710 1.00 58.44 74 GLY A O 1
ATOM 539 N N . THR A 1 75 ? -27.535 10.894 5.031 1.00 55.31 75 THR A N 1
ATOM 540 C CA . THR A 1 75 ? -28.091 11.770 6.069 1.00 55.31 75 THR A CA 1
ATOM 541 C C . THR A 1 75 ? -28.094 11.059 7.418 1.00 55.31 75 THR A C 1
ATOM 543 O O . THR A 1 75 ? -28.469 9.890 7.505 1.00 55.31 75 THR A O 1
ATOM 546 N N . LEU A 1 76 ? -27.687 11.768 8.473 1.00 58.81 76 LEU A N 1
ATOM 547 C CA . LEU A 1 76 ? -27.703 11.236 9.834 1.00 58.81 76 LEU A CA 1
ATOM 548 C C . LEU A 1 76 ? -29.155 10.920 10.246 1.00 58.81 76 LEU A C 1
ATOM 550 O O . LEU A 1 76 ? -29.999 11.815 10.167 1.00 58.81 76 LEU A O 1
ATOM 554 N N . PRO A 1 77 ? -29.464 9.684 10.678 1.00 62.75 77 PRO A N 1
ATOM 555 C CA . PRO A 1 77 ? -30.752 9.380 11.290 1.00 62.75 77 PRO A CA 1
ATOM 556 C C . PRO A 1 77 ? -30.913 10.118 12.623 1.00 62.75 77 PRO A C 1
ATOM 558 O O . PRO A 1 77 ? -29.936 10.558 13.231 1.00 62.75 77 PRO A O 1
ATOM 561 N N . ASP A 1 78 ? -32.152 10.207 13.101 1.00 64.31 78 ASP A N 1
ATOM 562 C CA . ASP A 1 78 ? -32.444 10.711 14.442 1.00 64.31 78 ASP A CA 1
ATOM 563 C C . ASP A 1 78 ? -31.913 9.723 15.500 1.00 64.31 78 ASP A C 1
ATOM 565 O O . ASP A 1 78 ? -32.502 8.673 15.773 1.00 64.31 78 ASP A O 1
ATOM 569 N N . CYS A 1 79 ? -30.732 10.017 16.044 1.00 66.06 79 CYS A N 1
ATOM 570 C CA . CYS A 1 79 ? -30.029 9.164 16.996 1.00 66.06 79 CYS A CA 1
ATOM 571 C C . CYS A 1 79 ? -30.458 9.495 18.431 1.00 66.06 79 CYS A C 1
ATOM 573 O O . CYS A 1 79 ? -30.087 10.533 18.977 1.00 66.06 79 CYS A O 1
ATOM 575 N N . ARG A 1 80 ? -31.149 8.564 19.101 1.00 69.44 80 ARG A N 1
ATOM 576 C CA . ARG A 1 80 ? -31.556 8.714 20.514 1.00 69.44 80 ARG A CA 1
ATOM 577 C C . ARG A 1 80 ? -30.408 8.576 21.526 1.00 69.44 80 ARG A C 1
ATOM 579 O O . ARG A 1 80 ? -30.617 8.815 22.709 1.00 69.44 80 ARG A O 1
ATOM 586 N N . GLY A 1 81 ? -29.194 8.243 21.084 1.00 71.75 81 GLY A N 1
ATOM 587 C CA . GLY A 1 81 ? -27.991 8.237 21.929 1.00 71.75 81 GLY A CA 1
ATOM 588 C C . GLY A 1 81 ? -27.914 7.100 22.954 1.00 71.75 81 GLY A C 1
ATOM 589 O O . GLY A 1 81 ? -27.152 7.208 23.910 1.00 71.75 81 GLY A O 1
ATOM 590 N N . GLU A 1 82 ? -28.697 6.035 22.785 1.00 77.81 82 GLU A N 1
ATOM 591 C CA . GLU A 1 82 ? -28.459 4.756 23.464 1.00 77.81 82 GLU A CA 1
ATOM 592 C C . GLU A 1 82 ? -27.415 3.953 22.666 1.00 77.81 82 GLU A C 1
ATOM 594 O O . GLU A 1 82 ? -27.237 4.182 21.475 1.00 77.81 82 GLU A O 1
ATOM 599 N N . VAL A 1 83 ? -26.665 3.075 23.326 1.00 78.88 83 VAL A N 1
ATOM 600 C CA . VAL A 1 83 ? -25.635 2.232 22.711 1.00 78.88 83 VAL A CA 1
ATOM 601 C C . VAL A 1 83 ? -25.713 0.851 23.336 1.00 78.88 83 VAL A C 1
ATOM 603 O O . VAL A 1 83 ? -25.688 0.737 24.562 1.00 78.88 83 VAL A O 1
ATOM 606 N N . ALA A 1 84 ? -25.739 -0.199 22.523 1.00 79.25 84 ALA A N 1
ATOM 607 C CA . ALA A 1 84 ? -25.629 -1.565 23.011 1.00 79.25 84 ALA A CA 1
ATOM 608 C C . ALA A 1 84 ? -24.577 -2.362 22.235 1.00 79.25 84 ALA A C 1
ATOM 610 O O . ALA A 1 84 ? -24.338 -2.123 21.057 1.00 79.25 84 ALA A O 1
ATOM 611 N N . PHE A 1 85 ? -23.960 -3.313 22.923 1.00 80.62 85 PHE A N 1
ATOM 612 C CA . PHE A 1 85 ? -23.139 -4.395 22.401 1.00 80.62 85 PHE A CA 1
ATOM 613 C C . PHE A 1 85 ? -23.677 -5.690 22.993 1.00 80.62 85 PHE A C 1
ATOM 615 O O . PHE A 1 85 ? -23.897 -5.751 24.205 1.00 80.62 85 PHE A O 1
ATOM 622 N N . GLU A 1 86 ? -23.847 -6.725 22.175 1.00 79.81 86 GLU A N 1
ATOM 623 C CA . GLU A 1 86 ? -24.270 -8.044 22.642 1.00 79.81 86 GLU A CA 1
ATOM 624 C C . GLU A 1 86 ? -23.275 -9.091 22.155 1.00 79.81 86 GLU A C 1
ATOM 626 O O . GLU A 1 86 ? -22.968 -9.177 20.970 1.00 79.81 86 GLU A O 1
ATOM 631 N N . ASN A 1 87 ? -22.722 -9.861 23.094 1.00 79.44 87 ASN A N 1
ATOM 632 C CA . ASN A 1 87 ? -21.783 -10.950 22.819 1.00 79.44 87 ASN A CA 1
ATOM 633 C C . ASN A 1 87 ? -20.656 -10.583 21.821 1.00 79.44 87 ASN A C 1
ATOM 635 O O . ASN A 1 87 ? -20.253 -11.386 20.977 1.00 79.44 87 ASN A O 1
ATOM 639 N N . LEU A 1 88 ? -20.142 -9.353 21.910 1.00 81.19 88 LEU A N 1
ATOM 640 C CA . LEU A 1 88 ? -19.196 -8.793 20.953 1.00 81.19 88 LEU A CA 1
ATOM 641 C C . LEU A 1 88 ? -17.867 -9.551 20.995 1.00 81.19 88 LEU A C 1
ATOM 643 O O . LEU A 1 88 ? -17.183 -9.578 22.025 1.00 81.19 88 LEU A O 1
ATOM 647 N N . ARG A 1 89 ? -17.474 -10.101 19.842 1.00 85.75 89 ARG A N 1
ATOM 648 C CA . ARG A 1 89 ? -16.158 -10.701 19.609 1.00 85.75 89 ARG A CA 1
ATOM 649 C C . ARG A 1 89 ? -15.372 -9.906 18.576 1.00 85.75 89 ARG A C 1
ATOM 651 O O . ARG A 1 89 ? -15.880 -9.614 17.495 1.00 85.75 89 ARG A O 1
ATOM 658 N N . PHE A 1 90 ? -14.128 -9.557 18.894 1.00 85.75 90 PHE A N 1
ATOM 659 C CA . PHE A 1 90 ? -13.291 -8.758 18.002 1.00 85.75 90 PHE A CA 1
ATOM 660 C C . PHE A 1 90 ? -11.813 -9.138 18.069 1.00 85.75 90 PHE A C 1
ATOM 662 O O . PHE A 1 90 ? -11.229 -9.224 19.150 1.00 85.75 90 PHE A O 1
ATOM 669 N N . ALA A 1 91 ? -11.205 -9.250 16.889 1.00 89.12 91 ALA A N 1
ATOM 670 C CA . ALA A 1 91 ? -9.768 -9.327 16.672 1.00 89.12 91 ALA A CA 1
ATOM 671 C C . ALA A 1 91 ? -9.376 -8.297 15.603 1.00 89.12 91 ALA A C 1
ATOM 673 O O . ALA A 1 91 ? -10.115 -8.081 14.639 1.00 89.12 91 ALA A O 1
ATOM 674 N N . TYR A 1 92 ? -8.212 -7.662 15.753 1.00 89.44 92 TYR A N 1
ATOM 675 C CA . TYR A 1 92 ? -7.735 -6.724 14.737 1.00 89.44 92 TYR A CA 1
ATOM 676 C C . TYR A 1 92 ? -7.358 -7.470 13.446 1.00 89.44 92 TYR A C 1
ATOM 678 O O . TYR A 1 92 ? -6.726 -8.525 13.528 1.00 89.44 92 TYR A O 1
ATOM 686 N N . PRO A 1 93 ? -7.612 -6.904 12.248 1.00 85.50 93 PRO A N 1
ATOM 687 C CA . PRO A 1 93 ? -7.225 -7.532 10.978 1.00 85.50 93 PRO A CA 1
ATOM 688 C C . PRO A 1 93 ? -5.721 -7.814 10.855 1.00 85.50 93 PRO A C 1
ATOM 690 O O . PRO A 1 93 ? -5.309 -8.747 10.174 1.00 85.50 93 PRO A O 1
ATOM 693 N N . THR A 1 94 ? -4.889 -7.019 11.532 1.00 89.25 94 THR A N 1
ATOM 694 C CA . THR A 1 94 ? -3.432 -7.206 11.596 1.00 89.25 94 THR A CA 1
ATOM 695 C C . THR A 1 94 ? -3.006 -8.365 12.501 1.00 89.25 94 THR A C 1
ATOM 697 O O . THR A 1 94 ? -1.868 -8.819 12.394 1.00 89.25 94 THR A O 1
ATOM 700 N N . ARG A 1 95 ? -3.884 -8.839 13.397 1.00 89.25 95 ARG A N 1
ATOM 701 C CA . ARG A 1 95 ? -3.638 -9.927 14.361 1.00 89.25 95 ARG A CA 1
ATOM 702 C C . ARG A 1 95 ? -4.892 -10.801 14.544 1.00 89.25 95 ARG A C 1
ATOM 704 O O . ARG A 1 95 ? -5.465 -10.831 15.630 1.00 89.25 95 ARG A O 1
ATOM 711 N N . PRO A 1 96 ? -5.321 -11.545 13.510 1.00 85.31 96 PRO A N 1
ATOM 712 C CA . PRO A 1 96 ? -6.592 -12.274 13.537 1.00 85.31 96 PRO A CA 1
ATOM 713 C C . PRO A 1 96 ? -6.628 -13.433 14.547 1.00 85.31 96 PRO A C 1
ATOM 715 O O . PRO A 1 96 ? -7.704 -13.844 14.964 1.00 85.31 96 PRO A O 1
ATOM 718 N N . ALA A 1 97 ? -5.468 -13.961 14.951 1.00 87.69 97 ALA A N 1
ATOM 719 C CA . ALA A 1 97 ? -5.374 -15.037 15.940 1.00 87.69 97 ALA A CA 1
ATOM 720 C C . ALA A 1 97 ? -5.575 -14.555 17.391 1.00 87.69 97 ALA A C 1
ATOM 722 O O . ALA A 1 97 ? -5.795 -15.370 18.282 1.00 87.69 97 ALA A O 1
ATOM 723 N N . GLU A 1 98 ? -5.478 -13.247 17.641 1.00 89.94 98 GLU A N 1
ATOM 724 C CA . GLU A 1 98 ? -5.553 -12.659 18.977 1.00 89.94 98 GLU A CA 1
ATOM 725 C C . GLU A 1 98 ? -6.920 -11.991 19.167 1.00 89.94 98 GLU A C 1
ATOM 727 O O . GLU A 1 98 ? -7.184 -10.902 18.653 1.00 89.94 98 GLU A O 1
ATOM 732 N N . THR A 1 99 ? -7.810 -12.658 19.904 1.00 88.69 99 THR A N 1
ATOM 733 C CA . THR A 1 99 ? -9.124 -12.096 20.248 1.00 88.69 99 THR A CA 1
ATOM 734 C C . THR A 1 99 ? -8.961 -11.078 21.376 1.00 88.69 99 THR A C 1
ATOM 736 O O . THR A 1 99 ? -8.506 -11.419 22.463 1.00 88.69 99 THR A O 1
ATOM 739 N N . ILE A 1 100 ? -9.323 -9.821 21.111 1.00 91.44 100 ILE A N 1
ATOM 740 C CA . ILE A 1 100 ? -9.185 -8.695 22.050 1.00 91.44 100 ILE A CA 1
ATOM 741 C C . ILE A 1 100 ? -10.444 -8.505 22.895 1.00 91.44 100 ILE A C 1
ATOM 743 O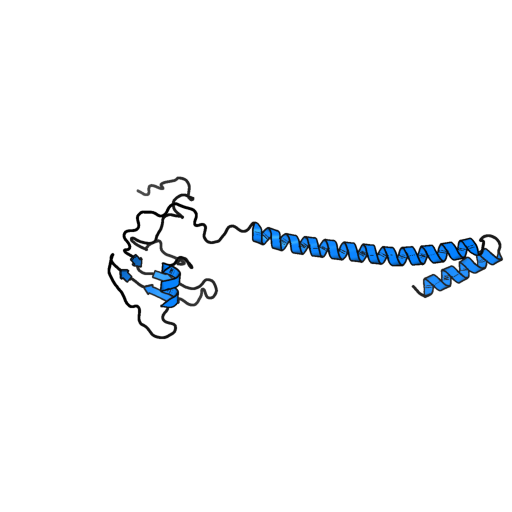 O . ILE A 1 100 ? -10.355 -8.183 24.077 1.00 91.44 100 ILE A O 1
ATOM 747 N N . LEU A 1 101 ? -11.615 -8.669 22.281 1.00 87.81 101 LEU A N 1
ATOM 748 C CA . LEU A 1 101 ? -12.906 -8.680 22.966 1.00 87.81 101 LEU A CA 1
ATOM 749 C C . LEU A 1 101 ? -13.521 -10.052 22.737 1.00 87.81 101 LEU A C 1
ATOM 751 O O . LEU A 1 101 ? -13.618 -10.469 21.584 1.00 87.81 101 LEU A O 1
ATOM 755 N N . ASP A 1 102 ? -13.918 -10.738 23.805 1.00 88.12 102 ASP A N 1
ATOM 756 C CA . ASP A 1 102 ? -14.540 -12.059 23.729 1.00 88.12 102 ASP A CA 1
ATOM 757 C C . ASP A 1 102 ? -15.857 -12.076 24.511 1.00 88.12 102 ASP A C 1
ATOM 759 O O . ASP A 1 102 ? -15.867 -12.162 25.738 1.00 88.12 102 ASP A O 1
ATOM 763 N N . GLY A 1 103 ? -16.973 -11.934 23.794 1.00 82.44 103 GLY A N 1
ATOM 764 C CA . GLY A 1 103 ? -18.319 -12.017 24.359 1.00 82.44 103 GLY A CA 1
ATOM 765 C C . GLY A 1 103 ? -18.743 -10.804 25.193 1.00 82.44 103 GLY A C 1
ATOM 766 O O . GLY A 1 103 ? -19.555 -10.937 26.110 1.00 82.44 103 GLY A O 1
ATOM 767 N N . LEU A 1 104 ? -18.218 -9.609 24.899 1.00 82.25 104 LEU A N 1
ATOM 768 C CA . LEU A 1 104 ? -18.565 -8.396 25.645 1.00 82.25 104 LEU A CA 1
ATOM 769 C C . LEU A 1 104 ? -20.028 -7.998 25.394 1.00 82.25 104 LEU A C 1
ATOM 771 O O . LEU A 1 104 ? -20.418 -7.744 24.257 1.00 82.25 104 LEU A O 1
ATOM 775 N N . SER A 1 105 ? -20.807 -7.868 26.469 1.00 80.94 105 SER A N 1
ATOM 776 C CA . SER A 1 105 ? -22.156 -7.296 26.423 1.00 80.94 105 SER A CA 1
ATOM 777 C C . SER A 1 105 ? -22.221 -6.041 27.289 1.00 80.94 105 SER A C 1
ATOM 779 O O . SER A 1 105 ? -21.852 -6.075 28.462 1.00 80.94 105 SER A O 1
ATOM 781 N N . LEU A 1 106 ? -22.651 -4.922 26.710 1.00 81.19 106 LEU A N 1
ATOM 782 C CA . LEU A 1 106 ? -22.707 -3.613 27.362 1.00 81.19 106 LEU A CA 1
ATOM 783 C C . LEU A 1 106 ? -23.904 -2.842 26.816 1.00 81.19 106 LEU A C 1
ATOM 785 O O . LEU A 1 106 ? -24.090 -2.797 25.609 1.00 81.19 106 LEU A O 1
ATOM 789 N N . ARG A 1 107 ? -24.668 -2.179 27.683 1.00 81.44 107 ARG A N 1
ATOM 790 C CA . ARG A 1 107 ? -25.751 -1.277 27.282 1.00 81.44 107 ARG A CA 1
ATOM 791 C C . ARG A 1 107 ? -25.605 0.042 28.024 1.00 81.44 107 ARG A C 1
ATOM 793 O O . ARG A 1 107 ? -25.406 0.034 29.233 1.00 81.44 107 ARG A O 1
ATOM 800 N N . VAL A 1 108 ? -25.688 1.146 27.295 1.00 81.69 108 VAL A N 1
ATOM 801 C CA . VAL A 1 108 ? -25.604 2.516 27.801 1.00 81.69 108 VAL A CA 1
ATOM 802 C C . VAL A 1 108 ? -26.844 3.250 27.324 1.00 81.69 108 VAL A C 1
ATOM 804 O O . VAL A 1 108 ? -27.042 3.425 26.124 1.00 81.69 108 VAL A O 1
ATOM 807 N N . ARG A 1 109 ? -27.705 3.653 28.253 1.00 80.19 109 ARG A N 1
ATOM 808 C CA . ARG A 1 109 ? -28.955 4.353 27.943 1.00 80.19 109 ARG A CA 1
ATOM 809 C C . ARG A 1 109 ? -28.698 5.816 27.600 1.00 80.19 109 ARG A C 1
ATOM 811 O O . ARG A 1 109 ? -27.672 6.395 27.957 1.00 80.19 109 ARG A O 1
ATOM 818 N N . GLN A 1 110 ? -29.678 6.450 26.962 1.00 80.25 110 GLN A N 1
ATOM 819 C CA . GLN A 1 110 ? -29.636 7.888 26.713 1.00 80.25 110 GLN A CA 1
ATOM 820 C C . GLN A 1 110 ? -29.408 8.668 28.021 1.00 80.25 110 GLN A C 1
ATOM 822 O O . GLN A 1 110 ? -30.127 8.491 29.004 1.00 80.25 110 GLN A O 1
ATOM 827 N N . GLY A 1 111 ? -28.400 9.544 28.023 1.00 82.50 111 GLY A N 1
ATOM 828 C CA . GLY A 1 111 ? -28.037 10.370 29.181 1.00 82.50 111 GLY A CA 1
ATOM 829 C C . GLY A 1 111 ? -27.256 9.635 30.278 1.00 82.50 111 GLY A C 1
ATOM 830 O O . GLY A 1 111 ? -26.802 10.275 31.230 1.00 82.50 111 GLY A O 1
ATOM 831 N N . GLU A 1 112 ? -27.057 8.323 30.146 1.00 80.75 112 GLU A N 1
ATOM 832 C CA . GLU A 1 112 ? -26.249 7.531 31.064 1.00 80.75 112 GLU A CA 1
ATOM 833 C C . GLU A 1 112 ? -24.755 7.812 30.856 1.00 80.75 112 GLU A C 1
ATOM 835 O O . GLU A 1 112 ? -24.276 7.993 29.736 1.00 80.75 112 GLU A O 1
ATOM 840 N N . ARG A 1 113 ? -23.995 7.858 31.955 1.00 83.75 113 ARG A N 1
ATOM 841 C CA . ARG A 1 113 ? -22.536 8.014 31.925 1.00 83.75 113 ARG A CA 1
ATOM 842 C C . ARG A 1 113 ? -21.898 6.751 32.476 1.00 83.75 113 ARG A C 1
ATOM 844 O O . ARG A 1 113 ? -22.037 6.461 33.660 1.00 83.75 113 ARG A O 1
ATOM 851 N N . VAL A 1 114 ? -21.166 6.041 31.625 1.00 84.12 114 VAL A N 1
ATOM 852 C CA . VAL A 1 114 ? -20.456 4.812 31.990 1.00 84.12 114 VAL A CA 1
ATOM 853 C C . VAL A 1 114 ? -18.953 5.047 31.908 1.00 84.12 114 VAL A C 1
ATOM 855 O O . VAL A 1 114 ? -18.449 5.588 30.926 1.00 84.12 114 VAL A O 1
ATOM 858 N N . ALA A 1 115 ? -18.230 4.630 32.946 1.00 86.75 115 ALA A N 1
ATOM 859 C CA . ALA A 1 115 ? -16.773 4.628 32.962 1.00 86.75 115 ALA A CA 1
ATOM 860 C C . ALA A 1 115 ? -16.253 3.221 32.644 1.00 86.75 115 ALA A C 1
ATOM 862 O O . ALA A 1 115 ? -16.583 2.260 33.337 1.00 86.75 115 ALA A O 1
ATOM 863 N N . VAL A 1 116 ? -15.412 3.102 31.615 1.00 83.94 116 VAL A N 1
ATOM 864 C CA . VAL A 1 116 ? -14.767 1.835 31.242 1.00 83.94 116 VAL A CA 1
ATOM 865 C C . VAL A 1 116 ? -13.370 1.787 31.862 1.00 83.94 116 VAL A C 1
ATOM 867 O O . VAL A 1 116 ? -12.478 2.538 31.467 1.00 83.94 116 VAL A O 1
ATOM 870 N N . ILE A 1 117 ? -13.169 0.895 32.834 1.00 88.12 117 ILE A N 1
ATOM 871 C CA . ILE A 1 117 ? -11.927 0.770 33.613 1.00 88.12 117 ILE A CA 1
ATOM 872 C C . ILE A 1 117 ? -11.365 -0.645 33.439 1.00 88.12 117 ILE A C 1
ATOM 874 O O . ILE A 1 117 ? -12.110 -1.612 33.337 1.00 88.12 117 ILE A O 1
ATOM 878 N N . GLY A 1 118 ? -10.040 -0.779 33.388 1.00 88.38 118 GLY A N 1
ATOM 879 C CA . GLY A 1 118 ? -9.372 -2.074 33.256 1.00 88.38 118 GLY A CA 1
ATOM 880 C C . GLY A 1 118 ? -7.865 -1.932 33.072 1.00 88.38 118 GLY A C 1
ATOM 881 O O . GLY A 1 118 ? -7.370 -0.842 32.771 1.00 88.38 118 GLY A O 1
ATOM 882 N N . GLN A 1 119 ? -7.132 -3.035 33.206 1.00 90.25 119 GLN A N 1
ATOM 883 C CA . GLN A 1 119 ? -5.673 -3.081 33.038 1.00 90.25 119 GLN A CA 1
ATOM 884 C C . GLN A 1 119 ? -5.228 -2.701 31.616 1.00 90.25 119 GLN A C 1
ATOM 886 O O . GLN A 1 119 ? -6.020 -2.719 30.670 1.00 90.25 119 GLN A O 1
ATOM 891 N N . SER A 1 120 ? -3.959 -2.325 31.438 1.00 89.88 120 SER A N 1
ATOM 892 C CA . SER A 1 120 ? -3.413 -2.088 30.094 1.00 89.88 120 SER A CA 1
ATOM 893 C C . SER A 1 120 ? -3.600 -3.334 29.217 1.00 89.88 120 SER A C 1
ATOM 895 O O . SER A 1 120 ? -3.415 -4.448 29.691 1.00 89.88 120 SER A O 1
ATOM 897 N N . GLY A 1 121 ? -4.023 -3.150 27.964 1.00 87.00 121 GLY A N 1
ATOM 898 C CA . GLY A 1 121 ? -4.304 -4.258 27.038 1.00 87.00 121 GLY A CA 1
ATOM 899 C C . GLY A 1 121 ? -5.709 -4.870 27.121 1.00 87.00 121 GLY A C 1
ATOM 900 O O . GLY A 1 121 ? -6.070 -5.636 26.242 1.00 87.00 121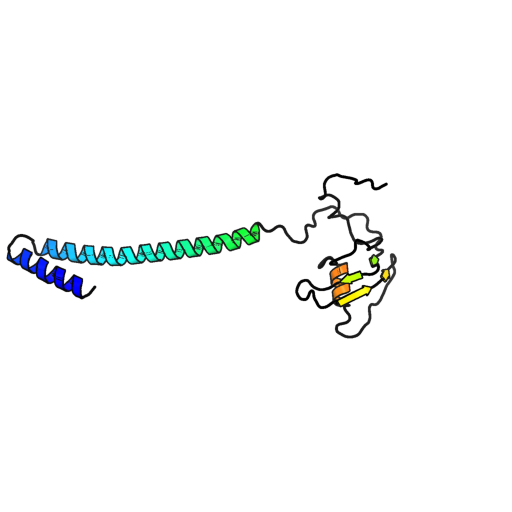 GLY A O 1
ATOM 901 N N . SER A 1 122 ? -6.559 -4.476 28.077 1.00 86.19 122 SER A N 1
ATOM 902 C CA . SER A 1 122 ? -7.908 -5.054 28.257 1.00 86.19 122 SER A CA 1
ATOM 903 C C . SER A 1 122 ? -8.954 -4.691 27.178 1.00 86.19 122 SER A C 1
ATOM 905 O O . SER A 1 122 ? -10.148 -4.804 27.427 1.00 86.19 122 SER A O 1
ATOM 907 N N . GLY A 1 123 ? -8.550 -4.131 26.033 1.00 88.75 123 GLY A N 1
ATOM 908 C CA . GLY A 1 123 ? -9.472 -3.787 24.940 1.00 88.75 123 GLY A CA 1
ATOM 909 C C . GLY A 1 123 ? -10.266 -2.474 25.077 1.00 88.75 123 GLY A C 1
ATOM 910 O O . GLY A 1 123 ? -11.124 -2.206 24.243 1.00 88.75 123 GLY A O 1
ATOM 911 N N . LYS A 1 124 ? -9.979 -1.601 26.056 1.00 91.06 124 LYS A N 1
ATOM 912 C CA . LYS A 1 124 ? -10.704 -0.315 26.241 1.00 91.06 124 LYS A CA 1
ATOM 913 C C . LYS A 1 124 ? -10.661 0.597 25.008 1.00 91.06 124 LYS A C 1
ATOM 915 O O . LYS A 1 124 ? -11.693 1.058 24.536 1.00 91.06 124 LYS A O 1
ATOM 920 N N . SER A 1 125 ? -9.466 0.844 24.470 1.00 92.19 125 SER A N 1
ATOM 921 C CA . SER A 1 125 ? -9.294 1.669 23.264 1.00 92.19 125 SER A CA 1
ATOM 922 C C . SER A 1 125 ? -9.915 1.010 22.031 1.00 92.19 125 SER A C 1
ATOM 924 O O . SER A 1 125 ? -10.400 1.696 21.135 1.00 92.19 125 SER A O 1
ATOM 926 N N . THR A 1 126 ? -9.940 -0.324 22.007 1.00 90.62 126 THR A N 1
ATOM 927 C CA . THR A 1 126 ? -10.615 -1.110 20.971 1.00 90.62 126 THR A CA 1
ATOM 928 C C . THR A 1 126 ? -12.124 -0.895 21.015 1.00 90.62 126 THR A C 1
ATOM 930 O O . THR A 1 126 ? -12.716 -0.629 19.978 1.00 90.62 126 THR A O 1
ATOM 933 N N . LEU A 1 127 ? -12.734 -0.907 22.206 1.00 86.50 127 LEU A N 1
ATOM 934 C CA . LEU A 1 127 ? -14.155 -0.597 22.381 1.00 86.50 127 LEU A CA 1
ATOM 935 C C . LEU A 1 127 ? -14.500 0.800 21.846 1.00 86.50 127 LEU A C 1
ATOM 937 O O . LEU A 1 127 ? -15.468 0.952 21.111 1.00 86.50 127 LEU A O 1
ATOM 941 N N . ILE A 1 128 ? -13.669 1.805 22.146 1.00 87.25 128 ILE A N 1
ATOM 942 C CA . ILE A 1 128 ? -13.836 3.166 21.609 1.00 87.25 128 ILE A CA 1
ATOM 943 C C . ILE A 1 128 ? -13.724 3.170 20.081 1.00 87.25 128 ILE A C 1
ATOM 945 O O . ILE A 1 128 ? -14.508 3.833 19.415 1.00 87.25 128 ILE A O 1
ATOM 949 N N . SER A 1 129 ? -12.785 2.410 19.520 1.00 87.31 129 SER A N 1
ATOM 950 C CA . SER A 1 129 ? -12.573 2.352 18.070 1.00 87.31 129 SER A CA 1
ATOM 951 C C . SER A 1 129 ? -13.737 1.680 17.331 1.00 87.31 129 SER A C 1
ATOM 953 O O . SER A 1 129 ? -14.039 2.046 16.199 1.00 87.31 129 SER A O 1
ATOM 955 N N . LEU A 1 130 ? -14.412 0.723 17.972 1.00 84.00 130 LEU A N 1
ATOM 956 C CA . LEU A 1 130 ? -15.645 0.121 17.462 1.00 84.00 130 LEU A CA 1
ATOM 957 C C . LEU A 1 130 ? -16.828 1.093 17.573 1.00 84.00 130 LEU A C 1
ATOM 959 O O . LEU A 1 130 ? -17.574 1.250 16.612 1.00 84.00 130 LEU A O 1
ATOM 963 N N . LEU A 1 131 ? -16.955 1.807 18.699 1.00 81.19 131 LEU A N 1
ATOM 964 C CA . LEU A 1 131 ? -17.980 2.844 18.899 1.00 81.19 131 LEU A CA 1
ATOM 965 C C . LEU A 1 131 ? -17.906 3.964 17.857 1.00 81.19 131 LEU A C 1
ATOM 967 O O . LEU A 1 131 ? -18.936 4.457 17.405 1.00 81.19 131 LEU A O 1
ATOM 971 N N . THR A 1 132 ? -16.697 4.381 17.479 1.00 79.62 132 THR A N 1
ATOM 972 C CA . THR A 1 132 ? -16.485 5.441 16.485 1.00 79.62 132 THR A CA 1
ATOM 973 C C . THR A 1 132 ? -16.515 4.938 15.042 1.00 79.62 132 THR A C 1
ATOM 975 O O . THR A 1 132 ? -16.349 5.738 14.124 1.00 79.62 132 THR A O 1
ATOM 978 N N . GLY A 1 133 ? -16.717 3.634 14.823 1.00 77.62 133 GLY A N 1
ATOM 979 C CA . GLY A 1 133 ? -16.760 3.034 13.490 1.00 77.62 133 GLY A CA 1
ATOM 980 C C . GLY A 1 133 ? -15.404 2.969 12.779 1.00 77.62 133 GLY A C 1
ATOM 981 O O . GLY A 1 133 ? -15.369 2.841 11.560 1.00 77.62 133 GLY A O 1
ATOM 982 N N . LEU A 1 134 ? -14.281 3.050 13.506 1.00 81.62 134 LEU A N 1
ATOM 983 C CA . LEU A 1 134 ? -12.941 2.864 12.926 1.00 81.62 134 LEU A CA 1
ATOM 984 C C . LEU A 1 134 ? -12.673 1.403 12.533 1.00 81.62 134 LEU A C 1
ATOM 986 O O . LEU A 1 134 ? -11.834 1.147 11.671 1.00 81.62 134 LEU A O 1
ATOM 990 N N . TYR A 1 135 ? -13.368 0.460 13.173 1.00 81.88 135 TYR A N 1
ATOM 991 C CA . TYR A 1 135 ? -13.339 -0.965 12.849 1.00 81.88 135 TYR A CA 1
ATOM 992 C C . TYR A 1 135 ? -14.750 -1.552 12.886 1.00 81.88 135 TYR A C 1
ATOM 994 O O . TYR A 1 135 ? -15.609 -1.083 13.632 1.00 81.88 135 TYR A O 1
ATOM 1002 N N . GLU A 1 136 ? -14.953 -2.627 12.129 1.00 75.06 136 GLU A N 1
ATOM 1003 C CA . GLU A 1 136 ? -16.167 -3.443 12.168 1.00 75.06 136 GLU A CA 1
ATOM 1004 C C . GLU A 1 136 ? -15.878 -4.803 12.829 1.00 75.06 136 GLU A C 1
ATOM 1006 O O . GLU A 1 136 ? -14.790 -5.362 12.643 1.00 75.06 136 GLU A O 1
ATOM 1011 N N . PRO A 1 137 ? -16.815 -5.356 13.619 1.00 71.12 137 PRO A N 1
ATOM 1012 C CA . PRO A 1 137 ? -16.662 -6.673 14.225 1.00 71.12 137 PRO A CA 1
ATOM 1013 C C . PRO A 1 137 ? -16.701 -7.808 13.193 1.00 71.12 137 PRO A C 1
ATOM 1015 O O . PRO A 1 137 ? -17.515 -7.811 12.276 1.00 71.12 137 PRO A O 1
ATOM 1018 N N . ALA A 1 138 ? -15.827 -8.805 13.370 1.00 59.03 138 ALA A N 1
ATOM 1019 C CA . ALA A 1 138 ? -15.573 -9.871 12.393 1.00 59.03 138 ALA A CA 1
ATOM 1020 C C . ALA A 1 138 ? -16.595 -11.030 12.406 1.00 59.03 138 ALA A C 1
ATOM 1022 O O . ALA A 1 138 ? -16.383 -12.061 11.772 1.00 59.03 138 ALA A O 1
ATOM 1023 N N . GLY A 1 139 ? -17.718 -10.892 13.105 1.00 51.34 139 GLY A N 1
ATOM 1024 C CA . GLY A 1 139 ? -18.758 -11.912 13.141 1.00 51.34 139 GLY A CA 1
ATOM 1025 C C . GLY A 1 139 ? -19.892 -11.508 14.068 1.00 51.34 139 GLY A C 1
ATOM 1026 O O . GLY A 1 139 ? -19.652 -11.012 15.163 1.00 51.34 139 GLY A O 1
ATOM 1027 N N . GLY A 1 140 ? -21.122 -11.752 13.626 1.00 45.84 140 GLY A N 1
ATOM 1028 C CA . GLY A 1 140 ? -22.307 -11.580 14.456 1.00 45.84 140 GLY A CA 1
ATOM 1029 C C . GLY A 1 140 ? -23.022 -10.267 14.195 1.00 45.84 140 GLY A C 1
ATOM 1030 O O . GLY A 1 140 ? -22.534 -9.174 14.456 1.00 45.84 140 GLY A O 1
ATOM 1031 N N . ARG A 1 141 ? -24.235 -10.417 13.678 1.00 43.12 141 ARG A N 1
ATOM 1032 C CA . ARG A 1 141 ? -25.215 -9.373 13.400 1.00 43.12 141 ARG A CA 1
ATOM 1033 C C . ARG A 1 141 ? -25.903 -8.886 14.692 1.00 43.12 141 ARG A C 1
ATOM 1035 O O . ARG A 1 141 ? -26.802 -8.050 14.593 1.00 43.12 141 ARG A O 1
ATOM 1042 N N . ASP A 1 142 ? -25.435 -9.338 15.854 1.00 44.97 142 ASP A N 1
ATOM 1043 C CA . ASP A 1 142 ? -26.070 -9.202 17.166 1.00 44.97 142 ASP A CA 1
ATOM 1044 C C . ASP A 1 142 ? -25.523 -7.982 17.891 1.00 44.97 142 ASP A C 1
ATOM 1046 O O . ASP A 1 142 ? -24.874 -8.038 18.926 1.00 44.97 142 ASP A O 1
ATOM 1050 N N . ILE A 1 143 ? -25.751 -6.832 17.275 1.00 46.94 143 ILE A N 1
ATOM 1051 C CA . ILE A 1 143 ? -25.709 -5.584 18.009 1.00 46.94 143 ILE A CA 1
ATOM 1052 C C . ILE A 1 143 ? -27.142 -5.101 18.008 1.00 46.94 143 ILE A C 1
ATOM 1054 O O . ILE A 1 143 ? -27.570 -4.416 17.070 1.00 46.94 143 ILE A O 1
ATOM 1058 N N . ALA A 1 144 ? -27.921 -5.591 18.976 1.00 40.69 144 ALA A N 1
ATOM 1059 C CA . ALA A 1 144 ? -29.286 -5.136 19.151 1.00 40.69 144 ALA A CA 1
ATOM 1060 C C . ALA A 1 144 ? -29.236 -3.657 19.529 1.00 40.69 144 ALA A C 1
ATOM 1062 O O . ALA A 1 144 ? -28.670 -3.282 20.547 1.00 40.69 144 ALA A O 1
ATOM 1063 N N . GLU A 1 145 ? -29.764 -2.829 18.631 1.00 43.84 145 GLU A N 1
ATOM 1064 C CA . GLU A 1 145 ? -30.020 -1.405 18.832 1.00 43.84 145 GLU A CA 1
ATOM 1065 C C . GLU A 1 145 ? -28.902 -0.621 19.542 1.00 43.84 145 GLU A C 1
ATOM 1067 O O . GLU A 1 145 ? -28.983 -0.241 20.704 1.00 43.84 145 GLU A O 1
ATOM 1072 N N . ILE A 1 146 ? -27.874 -0.278 18.770 1.00 46.22 146 ILE A N 1
ATOM 1073 C CA . ILE A 1 146 ? -27.629 1.082 18.248 1.00 46.22 146 ILE A CA 1
ATOM 1074 C C . ILE A 1 146 ? -26.155 1.127 17.835 1.00 46.22 146 ILE A C 1
ATOM 1076 O O . ILE A 1 146 ? -25.266 1.611 18.528 1.00 46.22 146 ILE A O 1
ATOM 1080 N N . TRP A 1 147 ? -25.904 0.596 16.642 1.00 40.91 147 TRP A N 1
ATOM 1081 C CA . TRP A 1 147 ? -24.960 1.251 15.744 1.00 40.91 147 TRP A CA 1
ATOM 1082 C C . TRP A 1 147 ? -25.704 2.463 15.159 1.00 40.91 147 TRP A C 1
ATOM 1084 O O . TRP A 1 147 ? -26.918 2.362 14.944 1.00 40.91 147 TRP A O 1
ATOM 1094 N N . PRO A 1 148 ? -25.043 3.557 14.759 1.00 42.00 148 PRO A N 1
ATOM 1095 C CA . PRO A 1 148 ? -25.557 4.371 13.664 1.00 42.00 148 PRO A CA 1
ATOM 1096 C C . PRO A 1 148 ? -25.507 3.507 12.387 1.00 42.00 148 PRO A C 1
ATOM 1098 O O . PRO A 1 148 ? -24.608 3.599 11.560 1.00 42.00 148 PRO A O 1
ATOM 1101 N N . ARG A 1 149 ? -26.444 2.561 12.280 1.00 40.75 149 ARG A N 1
ATOM 1102 C CA . ARG A 1 149 ? -26.460 1.423 11.351 1.00 40.75 149 ARG A CA 1
ATOM 1103 C C . ARG A 1 149 ? -27.130 1.788 10.023 1.00 40.75 149 ARG A C 1
ATOM 1105 O O . ARG A 1 149 ? -27.789 0.942 9.43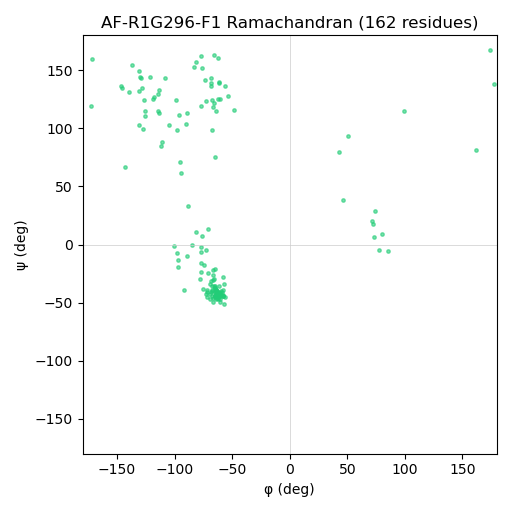1 1.00 40.75 149 ARG A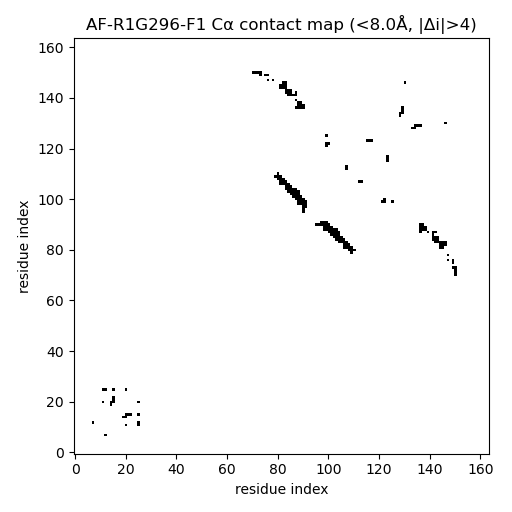 O 1
ATOM 1112 N N . LEU A 1 150 ? -27.006 3.038 9.563 1.00 41.09 150 LEU A N 1
ATOM 1113 C CA . LEU A 1 150 ? -27.794 3.536 8.424 1.00 41.09 150 LEU A CA 1
ATOM 1114 C C . LEU A 1 150 ? -27.076 3.587 7.065 1.00 41.09 150 LEU A C 1
ATOM 1116 O O . LEU A 1 150 ? -27.722 3.917 6.083 1.00 41.09 150 LEU A O 1
ATOM 1120 N N . ALA A 1 151 ? -25.794 3.224 6.952 1.00 37.66 151 ALA A N 1
ATOM 1121 C CA . ALA A 1 151 ? -25.092 3.287 5.657 1.00 37.66 151 ALA A CA 1
ATOM 1122 C C . ALA A 1 151 ? -25.033 1.955 4.876 1.00 37.66 151 ALA A C 1
ATOM 1124 O O . ALA A 1 151 ? -24.816 1.968 3.669 1.00 37.66 151 ALA A O 1
ATOM 1125 N N . LEU A 1 152 ? -25.235 0.801 5.525 1.00 36.88 152 LEU A N 1
ATOM 1126 C CA . LEU A 1 152 ? -25.081 -0.512 4.868 1.00 36.88 152 LEU A CA 1
ATOM 1127 C C . LEU A 1 152 ? -26.394 -1.125 4.355 1.00 36.88 152 LEU A C 1
ATOM 1129 O O . LEU A 1 152 ? -26.347 -2.069 3.570 1.00 36.88 152 LEU A O 1
ATOM 1133 N N . TYR A 1 153 ? -27.560 -0.604 4.756 1.00 35.97 153 TYR A N 1
ATOM 1134 C CA . TYR A 1 153 ? -28.851 -1.156 4.320 1.00 35.97 153 TYR A CA 1
ATOM 1135 C C . TYR A 1 153 ? -29.236 -0.734 2.891 1.00 35.97 153 TYR A C 1
ATOM 1137 O O . TYR A 1 153 ? -29.872 -1.506 2.181 1.00 35.97 153 TYR A O 1
ATOM 1145 N N . GLU A 1 154 ? -28.813 0.442 2.419 1.00 35.97 154 GLU A N 1
ATOM 1146 C CA . GLU A 1 154 ? -29.311 0.988 1.145 1.00 35.97 154 GLU A CA 1
ATOM 1147 C C . GLU A 1 154 ? -28.494 0.562 -0.095 1.00 35.97 154 GLU A C 1
ATOM 1149 O O . GLU A 1 154 ? -28.946 0.735 -1.224 1.00 35.97 154 GLU A O 1
ATOM 1154 N N . LEU A 1 155 ? -27.327 -0.076 0.086 1.00 36.00 155 LEU A N 1
ATOM 1155 C CA . LEU A 1 155 ? -26.492 -0.588 -1.019 1.00 36.00 155 LEU A CA 1
ATOM 1156 C C . LEU A 1 155 ? -26.670 -2.089 -1.309 1.00 36.00 155 LEU A C 1
ATOM 1158 O O . LEU A 1 155 ? -26.175 -2.578 -2.325 1.00 36.00 155 LEU A O 1
ATOM 1162 N N . ALA A 1 156 ? -27.417 -2.823 -0.480 1.00 37.81 156 ALA A N 1
ATOM 1163 C CA . ALA A 1 156 ? -27.839 -4.191 -0.779 1.00 37.81 156 ALA A CA 1
ATOM 1164 C C . ALA A 1 156 ? -29.246 -4.168 -1.391 1.00 37.81 156 ALA A C 1
ATOM 1166 O O . ALA A 1 156 ? -30.229 -4.541 -0.755 1.00 37.81 156 ALA A O 1
ATOM 1167 N N . GLY A 1 157 ? -29.347 -3.680 -2.629 1.00 36.09 157 GLY A N 1
ATOM 1168 C CA . GLY A 1 157 ? -30.602 -3.631 -3.373 1.00 36.09 157 GLY A CA 1
ATOM 1169 C C . GLY A 1 157 ? -31.363 -4.964 -3.340 1.00 36.09 157 GLY A C 1
ATOM 1170 O O . GLY A 1 157 ? -30.901 -5.967 -3.877 1.00 36.09 157 GLY A O 1
ATOM 1171 N N . GLY A 1 158 ? -32.545 -4.928 -2.720 1.00 38.03 158 GLY A N 1
ATOM 1172 C CA . GLY A 1 158 ? -33.714 -5.761 -3.003 1.00 38.03 158 GLY A CA 1
ATOM 1173 C C . GLY A 1 158 ? -33.512 -7.277 -3.087 1.00 38.03 158 GLY A C 1
ATOM 1174 O O . GLY A 1 158 ? -33.324 -7.820 -4.176 1.00 38.03 158 GLY A O 1
ATOM 1175 N N . ARG A 1 159 ? -33.718 -7.975 -1.963 1.00 26.91 159 ARG A N 1
ATOM 1176 C CA . ARG A 1 159 ? -34.580 -9.173 -1.884 1.00 26.91 159 ARG A CA 1
ATOM 1177 C C . ARG A 1 159 ? -34.751 -9.628 -0.434 1.00 26.91 159 ARG A C 1
ATOM 1179 O O . ARG A 1 159 ? -33.784 -9.985 0.234 1.00 26.91 159 ARG A O 1
ATOM 1186 N N . VAL A 1 160 ? -36.006 -9.620 0.010 1.00 31.22 160 VAL A N 1
ATOM 1187 C CA . VAL A 1 160 ? -36.494 -10.349 1.183 1.00 31.22 160 VAL A CA 1
ATOM 1188 C C . VAL A 1 160 ? -36.386 -11.833 0.842 1.00 31.22 160 VAL A C 1
ATOM 1190 O O . VAL A 1 160 ? -36.974 -12.276 -0.142 1.00 31.22 160 VAL A O 1
ATOM 1193 N N . TRP A 1 161 ? -35.590 -12.581 1.601 1.00 24.72 161 TRP A N 1
ATOM 1194 C CA . TRP A 1 161 ? -35.759 -14.027 1.664 1.00 24.72 161 TRP A CA 1
ATOM 1195 C C . TRP A 1 161 ? -36.732 -14.278 2.806 1.00 24.72 161 TRP A C 1
ATOM 1197 O O . TRP A 1 161 ? -36.352 -14.135 3.967 1.00 24.72 161 TRP A O 1
ATOM 1207 N N . ASP A 1 162 ? -37.983 -14.577 2.453 1.00 25.61 162 ASP A N 1
ATOM 1208 C CA . ASP A 1 162 ? -38.868 -15.307 3.353 1.00 25.61 162 ASP A CA 1
ATOM 1209 C C . ASP A 1 162 ? -38.209 -16.660 3.615 1.00 25.61 162 ASP A C 1
ATOM 1211 O O . ASP A 1 162 ? -37.833 -17.381 2.685 1.00 25.61 162 ASP A O 1
ATOM 1215 N N . LEU A 1 163 ? -38.022 -16.966 4.889 1.00 26.61 163 LEU A N 1
ATOM 1216 C CA . LEU A 1 163 ? -37.841 -18.329 5.344 1.00 26.61 163 LEU A CA 1
ATOM 1217 C C . LEU A 1 163 ? -39.070 -18.626 6.193 1.00 26.61 163 LEU A C 1
ATOM 1219 O O . LEU A 1 163 ? -39.269 -17.980 7.224 1.00 26.61 163 LEU A O 1
ATOM 1223 N N . ASP A 1 164 ? -39.886 -19.546 5.680 1.00 32.38 164 ASP A N 1
ATOM 1224 C CA . ASP A 1 164 ? -40.878 -20.300 6.448 1.00 32.38 164 ASP A CA 1
ATOM 1225 C C . ASP A 1 164 ? -40.261 -20.902 7.726 1.00 32.38 164 ASP A C 1
ATOM 1227 O O . ASP A 1 164 ? -39.073 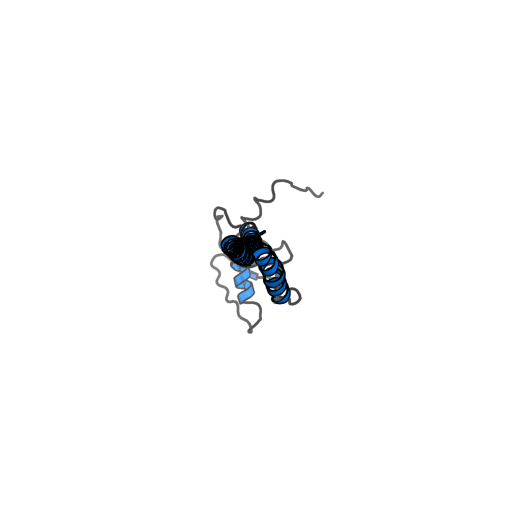-21.317 7.684 1.00 32.38 164 ASP A O 1
#